Protein AF-A0A166X7X2-F1 (afdb_monomer_lite)

pLDDT: mean 85.4, std 6.98, range [57.19, 95.44]

Radius of gyration: 24.09 Å; chains: 1; bounding box: 45×16×71 Å

Organism: NCBI:txid1365250

Structure (mmCIF, N/CA/C/O backbone):
data_AF-A0A166X7X2-F1
#
_entry.id   AF-A0A166X7X2-F1
#
loop_
_atom_site.group_PDB
_atom_site.id
_atom_site.type_symbol
_atom_site.label_atom_id
_atom_site.label_alt_id
_atom_site.label_comp_id
_atom_site.label_asym_id
_atom_site.label_entity_id
_atom_site.label_seq_id
_atom_site.pdbx_PDB_ins_code
_atom_site.Cartn_x
_atom_site.Cartn_y
_atom_site.Cartn_z
_atom_site.occupancy
_atom_site.B_iso_or_equiv
_atom_site.auth_seq_id
_atom_site.auth_comp_id
_atom_site.auth_asym_id
_atom_site.auth_atom_id
_atom_site.pdbx_PDB_model_num
ATOM 1 N N . MET A 1 1 ? 7.405 -8.487 -1.118 1.00 59.72 1 MET A N 1
ATOM 2 C CA . MET A 1 1 ? 7.069 -8.530 0.327 1.00 59.72 1 MET A CA 1
ATOM 3 C C . MET A 1 1 ? 6.480 -7.216 0.848 1.00 59.72 1 MET A C 1
ATOM 5 O O . MET A 1 1 ? 5.489 -7.281 1.558 1.00 59.72 1 MET A O 1
ATOM 9 N N . TYR A 1 2 ? 6.989 -6.035 0.466 1.00 67.50 2 TYR A N 1
ATOM 10 C CA . TYR A 1 2 ? 6.474 -4.740 0.961 1.00 67.50 2 TYR A CA 1
ATOM 11 C C . TYR A 1 2 ? 5.023 -4.412 0.563 1.00 67.50 2 TYR A C 1
ATOM 13 O O . TYR A 1 2 ? 4.291 -3.828 1.357 1.00 67.50 2 TYR A O 1
ATOM 21 N N . SER A 1 3 ? 4.556 -4.871 -0.603 1.00 72.81 3 SER A N 1
ATOM 22 C CA . SER A 1 3 ? 3.156 -4.697 -1.027 1.00 72.81 3 SER A CA 1
ATOM 23 C C . SER A 1 3 ? 2.161 -5.386 -0.086 1.00 72.81 3 SER A C 1
ATOM 25 O O . SER A 1 3 ? 1.079 -4.865 0.159 1.00 72.81 3 SER A O 1
ATOM 27 N N . PHE A 1 4 ? 2.548 -6.524 0.499 1.00 82.44 4 PHE A N 1
ATOM 28 C CA . PHE A 1 4 ? 1.726 -7.229 1.484 1.00 82.44 4 PHE A CA 1
ATOM 29 C C . PHE A 1 4 ? 1.643 -6.458 2.808 1.00 82.44 4 PHE A C 1
ATOM 31 O O . PHE A 1 4 ? 0.575 -6.391 3.406 1.00 82.44 4 PHE A O 1
ATOM 38 N N . LEU A 1 5 ? 2.735 -5.808 3.232 1.00 84.56 5 LEU A N 1
ATOM 39 C CA . LEU A 1 5 ? 2.746 -4.963 4.433 1.00 84.56 5 LEU A CA 1
ATOM 40 C C . LEU A 1 5 ? 1.808 -3.759 4.301 1.00 84.56 5 LEU A C 1
ATOM 42 O O . LEU A 1 5 ? 1.118 -3.427 5.260 1.00 84.56 5 LEU A O 1
ATOM 46 N N . ILE A 1 6 ? 1.728 -3.144 3.115 1.00 85.88 6 ILE A N 1
ATOM 47 C CA . ILE A 1 6 ? 0.774 -2.056 2.846 1.00 85.88 6 ILE A CA 1
ATOM 48 C C . ILE A 1 6 ? -0.659 -2.549 3.060 1.00 85.88 6 ILE A C 1
ATOM 50 O O . ILE A 1 6 ? -1.424 -1.920 3.789 1.00 85.88 6 ILE A O 1
ATOM 54 N N . VAL A 1 7 ? -1.010 -3.699 2.474 1.00 86.56 7 VAL A N 1
ATOM 55 C CA . VAL A 1 7 ? -2.343 -4.299 2.641 1.00 86.56 7 VAL A CA 1
ATOM 56 C C . VAL A 1 7 ? -2.616 -4.591 4.115 1.00 86.56 7 VAL A C 1
ATOM 58 O O . VAL A 1 7 ? -3.687 -4.263 4.614 1.00 86.56 7 VAL A O 1
ATOM 61 N N . LEU A 1 8 ? -1.637 -5.134 4.839 1.00 90.69 8 LEU A N 1
ATOM 62 C CA . LEU A 1 8 ? -1.779 -5.473 6.252 1.00 90.69 8 LEU A CA 1
ATOM 63 C C . LEU A 1 8 ? -2.004 -4.224 7.119 1.00 90.69 8 LEU A C 1
ATOM 65 O O . LEU A 1 8 ? -2.904 -4.224 7.959 1.00 90.69 8 LEU A O 1
ATOM 69 N N . PHE A 1 9 ? -1.274 -3.131 6.877 1.00 89.06 9 PHE A N 1
ATOM 70 C CA . PHE A 1 9 ? -1.479 -1.859 7.579 1.00 89.06 9 PHE A CA 1
ATOM 71 C C . PHE A 1 9 ? -2.835 -1.221 7.277 1.00 89.06 9 PHE A C 1
ATOM 73 O O . PHE A 1 9 ? -3.501 -0.731 8.189 1.00 89.06 9 PHE A O 1
ATOM 80 N N . VAL A 1 10 ? -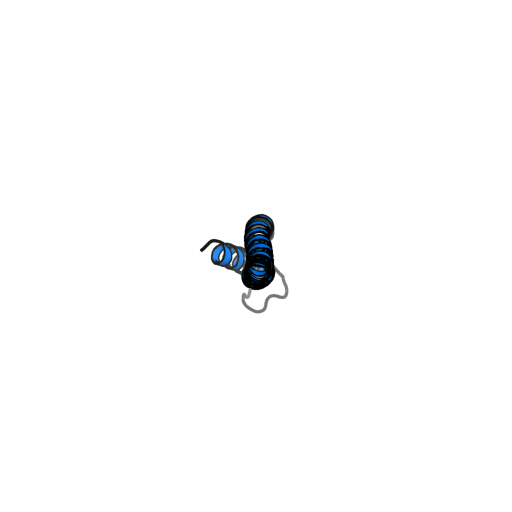3.284 -1.265 6.023 1.00 89.25 10 VAL A N 1
ATOM 81 C CA . VAL A 1 10 ? -4.585 -0.705 5.638 1.00 89.25 10 VAL A CA 1
ATOM 82 C C . VAL A 1 10 ? -5.729 -1.541 6.214 1.00 89.25 10 VAL A C 1
ATOM 84 O O . VAL A 1 10 ? -6.664 -0.985 6.788 1.00 89.25 10 VAL A O 1
ATOM 87 N N . VAL A 1 11 ? -5.654 -2.871 6.134 1.00 91.31 11 VAL A N 1
ATOM 88 C CA . VAL A 1 11 ? -6.686 -3.774 6.669 1.00 91.31 11 VAL A CA 1
ATOM 89 C C . VAL A 1 11 ? -6.766 -3.670 8.190 1.00 91.31 11 VAL A C 1
ATOM 91 O O . VAL A 1 11 ? -7.851 -3.495 8.737 1.00 91.31 11 VAL A O 1
ATOM 94 N N . THR A 1 12 ? -5.633 -3.702 8.893 1.00 91.81 12 THR A N 1
ATOM 95 C CA . THR A 1 12 ? -5.633 -3.557 10.359 1.00 91.81 12 THR A CA 1
ATOM 96 C C . THR A 1 12 ? -6.075 -2.159 10.793 1.00 91.81 12 THR A C 1
ATOM 98 O O . THR A 1 12 ? -6.879 -2.031 11.715 1.00 91.81 12 THR A O 1
ATOM 101 N N . GLY A 1 13 ? -5.633 -1.104 10.103 1.00 89.50 13 GLY A N 1
ATOM 102 C CA . GLY A 1 13 ? -6.042 0.270 10.388 1.00 89.50 13 GLY A CA 1
ATOM 103 C C . GLY A 1 13 ? -7.538 0.513 10.170 1.00 89.50 13 GLY A C 1
ATOM 104 O O . GLY A 1 13 ? -8.198 1.118 11.018 1.00 89.50 13 GLY A O 1
ATOM 105 N N . THR A 1 14 ? -8.100 -0.013 9.077 1.00 89.31 14 THR A N 1
ATOM 106 C CA . THR A 1 14 ? -9.544 0.061 8.791 1.00 89.31 14 THR A CA 1
ATOM 107 C C . THR A 1 14 ? -10.367 -0.781 9.760 1.00 89.31 14 THR A C 1
ATOM 109 O O . THR A 1 14 ? -11.416 -0.316 10.202 1.00 89.31 14 THR A O 1
ATOM 112 N N . LEU A 1 15 ? -9.876 -1.954 10.176 1.00 89.88 15 LEU A N 1
ATOM 113 C CA . LEU A 1 15 ? -10.482 -2.751 11.246 1.00 89.88 15 LEU A CA 1
ATOM 114 C C . LEU A 1 15 ? -10.539 -1.973 12.560 1.00 89.88 15 LEU A C 1
ATOM 116 O O . LEU A 1 15 ? -11.608 -1.873 13.154 1.00 89.88 15 LEU A O 1
ATOM 120 N N . PHE A 1 16 ? -9.439 -1.360 13.001 1.00 88.50 16 PHE A N 1
ATOM 121 C CA . PHE A 1 16 ? -9.444 -0.555 14.227 1.00 88.50 16 PHE A CA 1
ATOM 122 C C . PHE A 1 16 ? -10.395 0.644 14.142 1.00 88.50 16 PHE A C 1
ATOM 124 O O . PHE A 1 16 ? -11.100 0.940 15.106 1.00 88.50 16 PHE A O 1
ATOM 131 N N . LEU A 1 17 ? -10.465 1.311 12.988 1.00 87.94 17 LEU A N 1
ATOM 132 C CA . LEU A 1 17 ? -11.414 2.401 12.746 1.00 87.94 17 LEU A CA 1
ATOM 133 C C . LEU A 1 17 ? -12.871 1.933 12.754 1.00 87.94 17 LEU A C 1
ATOM 135 O O . LEU A 1 17 ? -13.719 2.600 13.349 1.00 87.94 17 LEU A O 1
ATOM 139 N N . TYR A 1 18 ? -13.157 0.796 12.118 1.00 88.69 18 TYR A N 1
ATOM 140 C CA . TYR A 1 18 ? -14.484 0.192 12.109 1.00 88.69 18 TYR A CA 1
ATOM 141 C C . TYR A 1 18 ? -14.900 -0.193 13.523 1.00 88.69 18 TYR A C 1
ATOM 143 O O . TYR A 1 18 ? -15.985 0.177 13.966 1.00 88.69 18 TYR A O 1
ATOM 151 N N . LEU A 1 19 ? -14.017 -0.866 14.259 1.00 87.81 19 LEU A N 1
ATOM 152 C CA . LEU A 1 19 ? -14.344 -1.367 15.582 1.00 87.81 19 LEU A CA 1
ATOM 153 C C . LEU A 1 19 ? -14.431 -0.260 16.650 1.00 87.81 19 LEU A C 1
ATOM 155 O O . LEU A 1 19 ? -15.068 -0.421 17.691 1.00 87.81 19 LEU A O 1
ATOM 159 N N . ALA A 1 20 ? -13.811 0.895 16.408 1.00 87.31 20 ALA A N 1
ATOM 160 C CA . ALA A 1 20 ? -13.964 2.077 17.254 1.00 87.31 20 ALA A CA 1
ATOM 161 C C . ALA A 1 20 ? -15.253 2.872 16.959 1.00 87.31 20 ALA A C 1
ATOM 163 O O . ALA A 1 20 ? -15.591 3.795 17.705 1.00 87.31 20 ALA A O 1
ATOM 164 N N . ASN A 1 21 ? -15.983 2.561 15.880 1.00 86.31 21 ASN A N 1
ATOM 165 C CA . ASN A 1 21 ? -17.227 3.250 15.546 1.00 86.31 21 ASN A CA 1
ATOM 166 C C . ASN A 1 21 ? -18.421 2.697 16.330 1.00 86.31 21 ASN A C 1
ATOM 168 O O . ASN A 1 21 ? -18.569 1.498 16.540 1.00 86.31 21 ASN A O 1
ATOM 172 N N . ARG A 1 22 ? -19.347 3.594 16.690 1.00 78.31 22 ARG A N 1
ATOM 173 C CA . ARG A 1 22 ? -20.575 3.256 17.432 1.00 78.31 22 ARG A CA 1
ATOM 174 C C . ARG A 1 22 ? -21.506 2.307 16.667 1.00 78.31 22 ARG A C 1
ATOM 176 O O . ARG A 1 22 ? -22.219 1.537 17.293 1.00 78.31 22 ARG A O 1
ATOM 183 N N . HIS A 1 23 ? -21.496 2.368 15.335 1.00 81.12 23 HIS A N 1
ATOM 184 C CA . HIS A 1 23 ? -22.346 1.551 14.459 1.00 81.12 23 HIS A CA 1
ATOM 185 C C . HIS A 1 23 ? -21.710 0.217 14.045 1.00 81.12 23 HIS A C 1
ATOM 187 O O . HIS A 1 23 ? -22.197 -0.429 13.116 1.00 81.12 23 HIS A O 1
ATOM 193 N N . GLN A 1 24 ? -20.611 -0.194 14.681 1.00 85.06 24 GLN A N 1
ATOM 194 C CA . GLN A 1 24 ? -20.051 -1.514 14.417 1.00 85.06 24 GLN A CA 1
ATOM 195 C C . GLN A 1 24 ? -21.042 -2.614 14.818 1.00 85.06 24 GLN A C 1
ATOM 197 O O . GLN A 1 24 ? -21.790 -2.469 15.782 1.00 85.06 24 GLN A O 1
ATOM 202 N N . ARG A 1 25 ? -21.023 -3.732 14.089 1.00 86.31 25 ARG A N 1
ATOM 203 C CA . ARG A 1 25 ? -21.874 -4.900 14.377 1.00 86.31 25 ARG A CA 1
ATOM 204 C C . ARG A 1 25 ? -21.135 -6.039 15.085 1.00 86.31 25 ARG A C 1
ATOM 206 O O . ARG A 1 25 ? -21.777 -6.978 15.531 1.00 86.31 25 ARG A O 1
ATOM 213 N N . LEU A 1 26 ? -19.803 -5.973 15.160 1.00 85.44 26 LEU A N 1
ATOM 214 C CA . LEU A 1 26 ? -18.951 -7.079 15.621 1.00 85.44 26 LEU A CA 1
ATOM 215 C C . LEU A 1 26 ? -18.775 -7.146 17.144 1.00 85.44 26 LEU A C 1
ATOM 217 O O . LEU A 1 26 ? -18.634 -8.237 17.686 1.00 85.44 26 LEU A O 1
ATOM 221 N N . LEU A 1 27 ? -18.764 -6.006 17.839 1.00 85.06 27 LEU A N 1
ATOM 222 C CA . LEU A 1 27 ? -18.574 -5.953 19.291 1.00 85.06 27 LEU A CA 1
ATOM 223 C C . LEU A 1 27 ? -19.748 -5.240 19.962 1.00 85.06 27 LEU A C 1
ATOM 225 O O . LEU A 1 27 ? -20.242 -4.229 19.465 1.00 85.06 27 LEU A O 1
ATOM 229 N N . ASN A 1 28 ? -20.116 -5.712 21.156 1.00 78.88 28 ASN A N 1
ATOM 230 C CA . ASN A 1 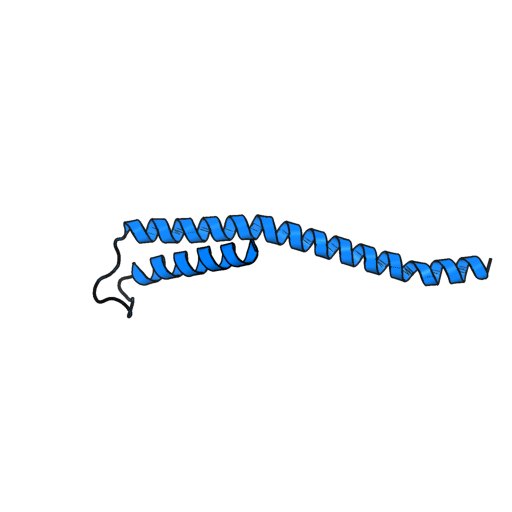28 ? -21.174 -5.112 21.977 1.00 78.88 28 ASN A CA 1
ATOM 231 C C . ASN A 1 28 ? -20.817 -3.713 22.509 1.00 78.88 28 ASN A C 1
ATOM 233 O O . ASN A 1 28 ? -21.708 -2.932 22.838 1.00 78.88 28 ASN A O 1
ATOM 237 N N . LYS A 1 29 ? -19.522 -3.382 22.615 1.00 83.31 29 LYS A N 1
ATOM 238 C CA . LYS A 1 29 ? -19.038 -2.051 23.009 1.00 83.31 29 LYS A CA 1
ATOM 239 C C . LYS A 1 29 ? -17.986 -1.543 22.014 1.00 83.31 29 LYS A C 1
ATOM 241 O O . LYS A 1 29 ? -17.121 -2.324 21.617 1.00 83.31 29 LYS A O 1
ATOM 246 N N . PRO A 1 30 ? -18.040 -0.254 21.620 1.00 84.50 30 PRO A N 1
ATOM 247 C CA . PRO A 1 30 ? -17.019 0.373 20.784 1.00 84.50 30 PRO A CA 1
ATOM 248 C C . PRO A 1 30 ? -15.642 0.301 21.433 1.00 84.50 30 PRO A C 1
ATOM 250 O O . PRO A 1 30 ? -15.500 0.472 22.646 1.00 84.50 30 PRO A O 1
ATOM 253 N N . LEU A 1 31 ? -14.627 0.062 20.604 1.00 83.38 31 LEU A N 1
ATOM 254 C CA . LEU A 1 31 ? -13.234 0.165 21.016 1.00 83.38 31 LEU A CA 1
ATOM 255 C C . LEU A 1 31 ? -12.891 1.609 21.406 1.00 83.38 31 LEU A C 1
ATOM 257 O O . LEU A 1 31 ? -13.492 2.571 20.924 1.00 83.38 31 LEU A O 1
ATOM 261 N N . ASN A 1 32 ? -11.913 1.752 22.305 1.00 85.69 32 ASN A N 1
ATOM 262 C CA . ASN A 1 32 ? -11.501 3.046 22.843 1.00 85.69 32 ASN A CA 1
ATOM 263 C C . ASN A 1 32 ? -11.131 4.025 21.710 1.00 85.69 32 ASN A C 1
ATOM 265 O O . ASN A 1 32 ? -10.425 3.660 20.770 1.00 85.69 32 ASN A O 1
ATOM 269 N N . GLN A 1 33 ? -11.543 5.290 21.826 1.00 83.19 33 GLN A N 1
ATOM 270 C CA . GLN A 1 33 ? -11.247 6.338 20.845 1.00 83.19 33 GLN A CA 1
ATOM 271 C C . GLN A 1 33 ? -9.741 6.535 20.607 1.00 83.19 33 GLN A C 1
ATOM 273 O O . GLN A 1 33 ? -9.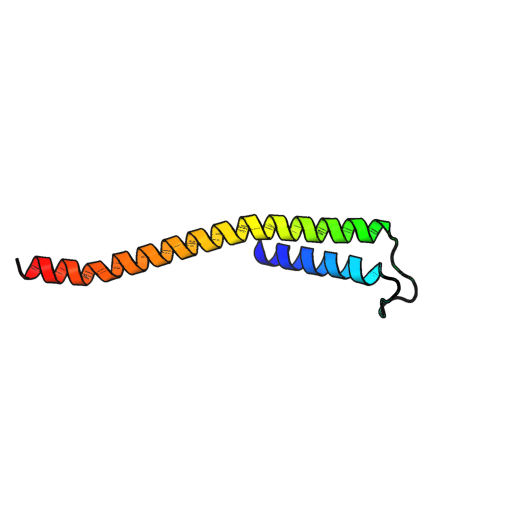341 6.936 19.515 1.00 83.19 33 GLN A O 1
ATOM 278 N N . ASN A 1 34 ? -8.884 6.193 21.574 1.00 84.94 34 ASN A N 1
ATOM 279 C CA . ASN A 1 34 ? -7.432 6.199 21.366 1.00 84.94 34 ASN A CA 1
ATOM 280 C C . ASN A 1 34 ? -6.990 5.209 20.273 1.00 84.94 34 ASN A C 1
ATOM 282 O O . ASN A 1 34 ? -6.105 5.528 19.482 1.00 84.94 34 ASN A O 1
ATOM 286 N N . LEU A 1 35 ? -7.650 4.055 20.147 1.00 86.12 35 LEU A N 1
ATOM 287 C CA . LEU A 1 35 ? -7.354 3.065 19.104 1.00 86.12 35 LEU A CA 1
ATOM 288 C C . LEU A 1 35 ? -7.850 3.510 17.726 1.00 86.12 35 LEU A C 1
ATOM 290 O O . LEU A 1 35 ? -7.282 3.109 16.714 1.00 86.12 35 LEU A O 1
ATOM 294 N N . LYS A 1 36 ? -8.816 4.435 17.671 1.00 84.38 36 LYS A N 1
ATOM 295 C CA . LYS A 1 36 ? -9.186 5.125 16.429 1.00 84.38 36 LYS A CA 1
ATOM 296 C C . LYS A 1 36 ? -8.019 5.948 15.875 1.00 84.38 36 LYS A C 1
ATOM 298 O O . LYS A 1 36 ? -7.780 5.932 14.671 1.00 84.38 36 LYS A O 1
ATOM 303 N N . LYS A 1 37 ? -7.266 6.632 16.750 1.00 87.00 37 LYS A N 1
ATOM 304 C CA . LYS A 1 37 ? -6.057 7.386 16.365 1.00 87.00 37 LYS A CA 1
ATOM 305 C C . LYS A 1 37 ? -4.949 6.451 15.880 1.00 87.00 37 LYS A C 1
ATOM 307 O O . LYS A 1 37 ? -4.308 6.750 14.879 1.00 87.00 37 LYS A O 1
ATOM 312 N N . VAL A 1 38 ? -4.777 5.301 16.537 1.00 89.81 38 VAL A N 1
ATOM 313 C CA . VAL A 1 38 ? -3.833 4.258 16.098 1.00 89.81 38 VAL A CA 1
ATOM 314 C C . VAL A 1 38 ? -4.219 3.716 14.718 1.00 89.81 38 VAL A C 1
ATOM 316 O O . VAL A 1 38 ? -3.369 3.647 13.837 1.00 89.81 38 VAL A O 1
ATOM 319 N N . GLY A 1 39 ? -5.502 3.411 14.491 1.00 87.56 39 GLY A N 1
ATOM 320 C CA . GLY A 1 39 ? -6.003 2.958 13.191 1.00 87.56 39 GLY A CA 1
ATOM 321 C C . GLY A 1 39 ? -5.769 3.975 12.070 1.00 87.56 39 GLY A C 1
ATOM 322 O O . GLY A 1 39 ? -5.295 3.608 10.998 1.00 87.56 39 GLY A O 1
ATOM 323 N N . LEU A 1 40 ? -6.012 5.263 12.337 1.00 88.19 40 LEU A N 1
ATOM 324 C CA . LEU A 1 40 ? -5.678 6.349 11.406 1.00 88.19 40 LEU A CA 1
ATOM 325 C C . LEU A 1 40 ? -4.172 6.427 11.120 1.00 88.19 40 LEU A C 1
ATOM 327 O O . LEU A 1 40 ? -3.784 6.571 9.963 1.00 88.19 40 LEU A O 1
ATOM 331 N N . GLY A 1 41 ? -3.330 6.286 12.146 1.00 90.00 41 GLY A N 1
ATOM 332 C CA . GLY A 1 41 ? -1.875 6.247 11.986 1.00 90.00 41 GLY A CA 1
ATOM 333 C C . GLY A 1 41 ? -1.409 5.087 11.102 1.00 90.00 41 GLY A C 1
ATOM 334 O O . GLY A 1 41 ? -0.585 5.288 10.213 1.00 90.00 41 GLY A O 1
ATOM 335 N N . LEU A 1 42 ? -1.984 3.895 11.280 1.00 89.75 42 LEU A N 1
ATOM 336 C CA . LEU A 1 42 ? -1.681 2.720 10.455 1.00 89.75 42 LEU A CA 1
ATOM 337 C C . LEU A 1 42 ? -2.078 2.924 8.989 1.00 89.75 42 LEU A C 1
ATOM 339 O O . LEU A 1 42 ? -1.293 2.606 8.097 1.00 89.75 42 LEU A O 1
ATOM 343 N N . ILE A 1 43 ? -3.251 3.510 8.727 1.00 89.94 43 ILE A N 1
ATOM 344 C CA . ILE A 1 43 ? -3.662 3.849 7.356 1.00 89.94 43 ILE A CA 1
ATOM 345 C C . ILE A 1 43 ? -2.695 4.864 6.744 1.00 89.94 43 ILE A C 1
ATOM 347 O O . ILE A 1 43 ? -2.259 4.678 5.612 1.00 89.94 43 ILE A O 1
ATOM 351 N N . PHE A 1 44 ? -2.318 5.906 7.487 1.00 90.81 44 PHE A N 1
ATOM 352 C CA . PHE A 1 44 ? -1.394 6.930 7.001 1.00 90.81 44 PHE A CA 1
ATOM 353 C C . PHE A 1 44 ? -0.017 6.347 6.647 1.00 90.81 44 PHE A C 1
ATOM 355 O O . PHE A 1 44 ? 0.512 6.616 5.569 1.00 90.81 44 PHE A O 1
ATOM 362 N N . LEU A 1 45 ? 0.527 5.469 7.495 1.00 88.50 45 LEU A N 1
ATOM 363 C CA . LEU A 1 45 ? 1.765 4.734 7.216 1.00 88.50 45 LEU A CA 1
ATOM 364 C C . LEU A 1 45 ? 1.632 3.798 6.006 1.00 88.50 45 LEU A C 1
ATOM 366 O O . LEU A 1 45 ? 2.576 3.664 5.224 1.00 88.50 45 LEU A O 1
ATOM 370 N N . GLY A 1 46 ? 0.468 3.171 5.830 1.00 87.62 46 GLY A N 1
ATOM 371 C CA . GLY A 1 46 ? 0.149 2.376 4.646 1.00 87.62 46 GLY A CA 1
ATOM 372 C C . GLY A 1 46 ? 0.176 3.213 3.365 1.00 87.62 46 GLY A C 1
ATOM 373 O O . GLY A 1 46 ? 0.807 2.809 2.392 1.00 87.62 46 GLY A O 1
ATOM 374 N N . VAL A 1 47 ? -0.437 4.402 3.380 1.00 85.69 47 VAL A N 1
ATOM 375 C CA . VAL A 1 47 ? -0.472 5.335 2.239 1.00 85.69 47 VAL A CA 1
ATOM 376 C C . VAL A 1 47 ? 0.921 5.859 1.895 1.00 85.69 47 VAL A C 1
ATOM 378 O O . VAL A 1 47 ? 1.293 5.859 0.724 1.00 85.69 47 VAL A O 1
ATOM 381 N N . ILE A 1 48 ? 1.717 6.255 2.892 1.00 86.81 48 ILE A N 1
ATOM 382 C CA . ILE A 1 48 ? 3.097 6.707 2.663 1.00 86.81 48 ILE A CA 1
ATOM 383 C C . ILE A 1 48 ? 3.917 5.596 2.004 1.00 86.81 48 ILE A C 1
ATOM 385 O O . ILE A 1 48 ? 4.542 5.822 0.970 1.00 86.81 48 ILE A O 1
ATOM 389 N N . ASN A 1 49 ? 3.878 4.379 2.555 1.00 84.12 49 ASN A N 1
ATOM 390 C CA . ASN A 1 49 ? 4.579 3.246 1.953 1.00 84.12 49 ASN A CA 1
ATOM 391 C C . ASN A 1 49 ? 4.074 2.960 0.535 1.00 84.12 49 ASN A C 1
ATOM 393 O O . ASN A 1 49 ? 4.878 2.719 -0.364 1.00 84.12 49 ASN A O 1
ATOM 397 N N . ALA A 1 50 ? 2.761 3.029 0.306 1.00 80.56 50 ALA A N 1
ATOM 398 C CA . ALA A 1 50 ? 2.195 2.853 -1.025 1.00 80.56 50 ALA A CA 1
ATOM 399 C C . ALA A 1 50 ? 2.778 3.860 -2.019 1.00 80.56 50 ALA A C 1
ATOM 401 O O . ALA A 1 50 ? 3.223 3.440 -3.081 1.00 80.56 50 ALA A O 1
ATOM 402 N N . LEU A 1 51 ? 2.866 5.143 -1.661 1.00 80.56 51 LEU A N 1
ATOM 403 C CA . LEU A 1 51 ? 3.432 6.182 -2.526 1.00 80.56 51 LEU A CA 1
ATOM 404 C C . LEU A 1 51 ? 4.886 5.895 -2.919 1.00 80.56 51 LEU A C 1
ATOM 406 O O . LEU A 1 51 ? 5.223 6.026 -4.096 1.00 80.56 51 LEU A O 1
ATOM 410 N N . PHE A 1 52 ? 5.724 5.454 -1.976 1.00 78.75 52 PHE A N 1
ATOM 411 C CA . PHE A 1 52 ? 7.134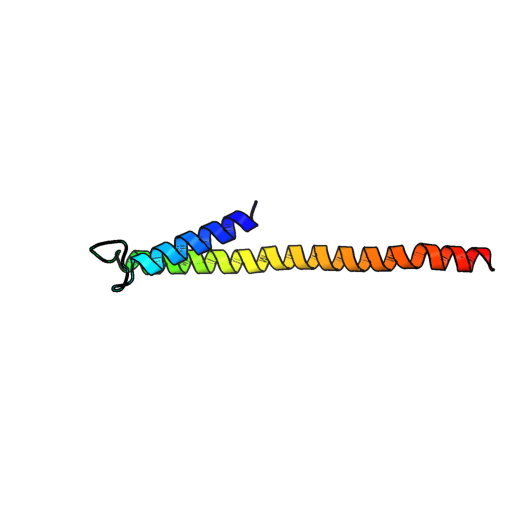 5.137 -2.241 1.00 78.75 52 PHE A CA 1
ATOM 412 C C . PHE A 1 52 ? 7.323 3.876 -3.096 1.00 78.75 52 PHE A C 1
ATOM 414 O O . PHE A 1 52 ? 8.149 3.850 -4.007 1.00 78.75 52 PHE A O 1
ATOM 421 N N . TYR A 1 53 ? 6.560 2.813 -2.837 1.00 77.62 53 TYR A N 1
ATOM 422 C CA . TYR A 1 53 ? 6.742 1.551 -3.563 1.00 77.62 53 TYR A CA 1
ATOM 423 C C . TYR A 1 53 ? 6.019 1.520 -4.915 1.00 77.62 53 TYR A C 1
ATOM 425 O O . TYR A 1 53 ? 6.500 0.869 -5.851 1.00 77.62 53 TYR A O 1
ATOM 433 N N . PHE A 1 54 ? 4.900 2.238 -5.063 1.00 73.12 54 PHE A N 1
ATOM 434 C CA . PHE A 1 54 ? 4.249 2.382 -6.367 1.00 73.12 54 PHE A CA 1
ATOM 435 C C . PHE A 1 54 ? 5.091 3.209 -7.334 1.00 73.12 54 PHE A C 1
ATOM 437 O O . PHE A 1 54 ? 5.143 2.857 -8.507 1.00 73.12 54 PHE A O 1
ATOM 444 N N . THR A 1 55 ? 5.791 4.251 -6.871 1.00 77.00 55 THR A N 1
ATOM 445 C CA . THR A 1 55 ? 6.691 5.031 -7.740 1.00 77.00 55 THR A CA 1
ATOM 446 C C . THR A 1 55 ? 7.854 4.191 -8.253 1.00 77.00 55 THR A C 1
ATOM 448 O O . THR A 1 55 ? 8.149 4.242 -9.445 1.00 77.00 55 THR A O 1
ATOM 451 N N . LEU A 1 56 ? 8.460 3.351 -7.407 1.00 77.31 56 LEU A N 1
ATOM 452 C CA . LEU A 1 56 ? 9.495 2.411 -7.848 1.00 77.31 56 LEU A CA 1
ATOM 453 C C . LEU A 1 56 ? 8.956 1.437 -8.908 1.00 77.31 56 LEU A C 1
ATOM 455 O O . LEU A 1 56 ? 9.572 1.242 -9.953 1.00 77.31 56 LEU A O 1
ATOM 459 N N . SER A 1 57 ? 7.779 0.858 -8.657 1.00 80.44 57 SER A N 1
ATOM 460 C CA . SER A 1 57 ? 7.139 -0.087 -9.579 1.00 80.44 57 SER A CA 1
ATOM 461 C C . SER A 1 57 ? 6.778 0.575 -10.914 1.00 80.44 57 SER A C 1
ATOM 463 O O . SER A 1 57 ? 7.006 -0.006 -11.972 1.00 80.44 57 SER A O 1
ATOM 465 N N . ALA A 1 58 ? 6.282 1.815 -10.878 1.00 81.06 58 ALA A N 1
ATOM 466 C CA . ALA A 1 58 ? 6.012 2.619 -12.065 1.00 81.06 58 ALA A CA 1
ATOM 467 C C . ALA A 1 58 ? 7.299 2.958 -12.836 1.00 81.06 58 ALA A C 1
ATOM 469 O O . ALA A 1 58 ? 7.303 2.899 -14.063 1.00 81.06 58 ALA A O 1
ATOM 470 N N . GLY A 1 59 ? 8.400 3.248 -12.137 1.00 82.75 59 GLY A N 1
ATOM 471 C CA . GLY A 1 59 ? 9.713 3.462 -12.747 1.00 82.75 59 GLY A CA 1
ATOM 472 C C . GLY A 1 59 ? 10.236 2.216 -13.464 1.00 82.75 59 GLY A C 1
ATOM 473 O O . GLY A 1 59 ? 10.667 2.301 -14.612 1.00 82.75 59 GLY A O 1
ATOM 474 N N . ILE A 1 60 ? 10.123 1.045 -12.829 1.00 85.44 60 ILE A N 1
ATOM 475 C CA . ILE A 1 60 ? 10.477 -0.247 -13.440 1.00 85.44 60 ILE A CA 1
ATOM 476 C C . ILE A 1 60 ? 9.608 -0.513 -14.676 1.00 85.44 60 ILE A C 1
ATOM 478 O O . ILE A 1 60 ? 10.123 -0.925 -15.714 1.00 85.44 60 ILE A O 1
ATOM 482 N N . PHE A 1 61 ? 8.304 -0.244 -14.596 1.00 88.75 61 PHE A N 1
ATOM 483 C CA . PHE A 1 61 ? 7.393 -0.398 -15.729 1.00 88.75 61 PHE A CA 1
ATOM 484 C C . PHE A 1 61 ? 7.769 0.515 -16.905 1.00 88.75 61 PHE A C 1
ATOM 486 O O . PHE A 1 61 ? 7.854 0.054 -18.042 1.00 88.75 61 PHE A O 1
ATOM 493 N N . LEU A 1 62 ? 8.058 1.792 -16.636 1.00 88.25 62 LEU A N 1
ATOM 494 C CA . LEU A 1 62 ? 8.516 2.746 -17.649 1.00 88.25 62 LEU A CA 1
ATOM 495 C C . LEU A 1 62 ? 9.820 2.290 -18.309 1.00 88.25 62 LEU A C 1
ATOM 497 O O . LEU A 1 62 ? 9.931 2.318 -19.533 1.00 88.25 62 LEU A O 1
ATOM 501 N N . PHE A 1 63 ? 10.782 1.829 -17.508 1.00 92.31 63 PHE A N 1
ATOM 502 C CA . PHE A 1 63 ? 12.039 1.283 -18.012 1.00 92.31 63 PHE A CA 1
ATOM 503 C C . PHE A 1 63 ? 11.805 0.089 -18.945 1.00 92.31 63 PHE A C 1
ATOM 505 O O . PHE A 1 63 ? 12.355 0.050 -20.045 1.00 92.31 63 PHE A O 1
ATOM 512 N N . LEU A 1 64 ? 10.945 -0.852 -18.547 1.00 93.81 64 LEU A N 1
ATOM 513 C CA . LEU A 1 64 ? 10.593 -2.005 -19.376 1.00 93.81 64 LEU A CA 1
ATOM 514 C C . LEU A 1 64 ? 9.905 -1.587 -20.680 1.00 93.81 64 LEU A C 1
ATOM 516 O O . LEU A 1 64 ? 10.238 -2.134 -21.728 1.00 93.81 64 LEU A O 1
ATOM 520 N N . MET A 1 65 ? 9.010 -0.595 -20.655 1.00 93.12 65 MET A N 1
ATOM 521 C CA . MET A 1 65 ? 8.399 -0.086 -21.887 1.00 93.12 65 MET A CA 1
ATOM 522 C C . MET A 1 65 ? 9.435 0.509 -22.843 1.00 93.12 65 MET A C 1
ATOM 524 O O . MET A 1 65 ? 9.417 0.201 -24.033 1.00 93.12 65 MET A O 1
ATOM 528 N N . ILE A 1 66 ? 10.352 1.336 -22.332 1.00 92.69 66 ILE A N 1
ATOM 529 C CA . ILE A 1 66 ? 11.425 1.928 -23.143 1.00 92.69 66 ILE A CA 1
ATOM 530 C C . ILE A 1 66 ? 12.305 0.823 -23.736 1.00 92.69 66 ILE A C 1
ATOM 532 O O . ILE A 1 66 ? 12.634 0.870 -24.920 1.00 92.69 66 ILE A O 1
ATOM 536 N N . LEU A 1 67 ? 12.636 -0.201 -22.944 1.00 95.25 67 LEU A N 1
ATOM 537 C CA . LEU A 1 67 ? 13.408 -1.349 -23.407 1.00 95.25 67 LEU A CA 1
ATOM 538 C C . LEU A 1 67 ? 12.682 -2.104 -24.529 1.00 95.25 67 LEU A C 1
ATOM 540 O O . LEU A 1 67 ? 13.294 -2.402 -25.549 1.00 95.25 67 LEU A O 1
ATOM 544 N N . MET A 1 68 ? 11.383 -2.379 -24.385 1.00 95.44 68 MET A N 1
ATOM 545 C CA . MET A 1 68 ? 10.593 -3.049 -25.427 1.00 95.44 68 MET A CA 1
ATOM 546 C C . MET A 1 68 ? 10.575 -2.248 -26.732 1.00 95.44 68 MET A C 1
ATOM 548 O O . MET A 1 68 ? 10.763 -2.819 -27.806 1.00 95.44 68 MET A O 1
ATOM 552 N N . VAL A 1 69 ? 10.407 -0.928 -26.642 1.00 93.44 69 VAL A N 1
ATOM 553 C CA . VAL A 1 69 ? 10.463 -0.028 -27.801 1.00 93.44 69 VAL A CA 1
ATOM 554 C C . VAL A 1 69 ? 11.850 -0.058 -28.448 1.00 93.44 69 VAL A C 1
ATOM 556 O O . VAL A 1 69 ? 11.954 -0.197 -29.663 1.00 93.44 69 VAL A O 1
ATOM 559 N N . ALA A 1 70 ? 12.923 0.001 -27.659 1.00 91.75 70 ALA A N 1
ATOM 560 C CA . ALA A 1 70 ? 14.288 -0.078 -28.174 1.00 91.75 70 ALA A CA 1
ATOM 561 C C . ALA A 1 70 ? 14.559 -1.412 -28.892 1.00 91.75 70 ALA A C 1
ATOM 563 O O . ALA A 1 70 ? 15.112 -1.423 -29.991 1.00 91.75 70 ALA A O 1
ATOM 564 N N . LEU A 1 71 ? 14.113 -2.532 -28.312 1.00 94.31 71 LEU A N 1
ATOM 565 C CA .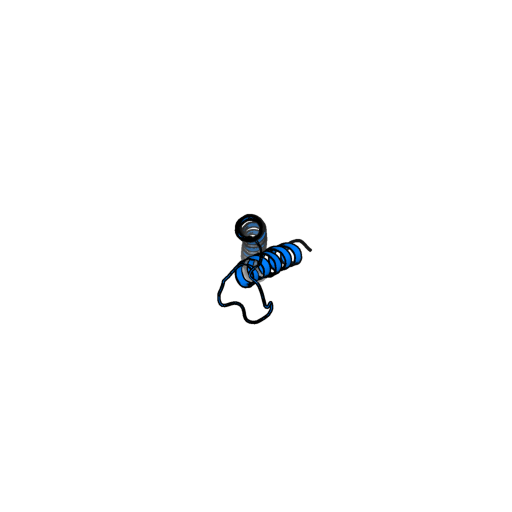 LEU A 1 71 ? 14.241 -3.860 -28.915 1.00 94.31 71 LEU A CA 1
ATOM 566 C C . LEU A 1 71 ? 13.451 -3.981 -30.225 1.00 94.31 71 LEU A C 1
ATOM 568 O O . LEU A 1 71 ? 13.912 -4.644 -31.151 1.00 94.31 71 LEU A O 1
ATOM 572 N N . PHE A 1 72 ? 12.302 -3.311 -30.345 1.00 92.69 72 PHE A N 1
ATOM 573 C CA . PHE A 1 72 ? 11.525 -3.273 -31.587 1.00 92.69 72 PHE A CA 1
ATOM 574 C C . PHE A 1 72 ? 12.284 -2.604 -32.745 1.00 92.69 72 PHE A C 1
ATOM 576 O O . PHE A 1 72 ? 12.132 -3.003 -33.900 1.00 92.69 72 PHE A O 1
ATOM 583 N N . PHE A 1 73 ? 13.147 -1.627 -32.458 1.00 91.56 73 PHE A N 1
ATOM 584 C CA . PHE A 1 73 ? 13.958 -0.972 -33.486 1.00 91.56 73 PHE A CA 1
ATOM 585 C C . PHE A 1 73 ? 15.154 -1.807 -33.960 1.00 91.56 73 PHE A C 1
ATOM 587 O O . PHE A 1 73 ? 15.685 -1.532 -35.033 1.00 91.56 73 PHE A O 1
ATOM 594 N N . ILE A 1 74 ? 15.559 -2.852 -33.231 1.00 89.81 74 ILE A N 1
ATOM 595 C CA . ILE A 1 74 ? 16.671 -3.734 -33.624 1.00 89.81 74 ILE A CA 1
ATOM 596 C C . ILE A 1 74 ? 16.443 -4.397 -34.995 1.00 89.81 74 ILE A C 1
ATOM 598 O O . ILE A 1 74 ? 17.305 -4.245 -35.863 1.00 89.81 74 ILE A O 1
ATOM 602 N N . PRO A 1 75 ? 15.321 -5.098 -35.263 1.00 86.56 75 PRO A N 1
ATOM 603 C CA . PRO A 1 75 ? 15.088 -5.697 -36.578 1.00 86.56 75 PRO A CA 1
ATOM 604 C C . PRO A 1 75 ? 15.002 -4.652 -37.701 1.00 86.56 75 PRO A C 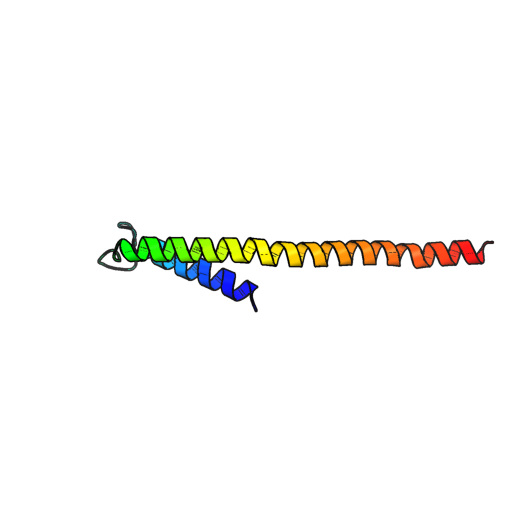1
ATOM 606 O O . PRO A 1 75 ? 15.477 -4.912 -38.805 1.00 86.56 75 PRO A O 1
ATOM 609 N N . LEU A 1 76 ? 14.464 -3.458 -37.425 1.00 86.81 76 LEU A N 1
ATOM 610 C CA . LEU A 1 76 ? 14.435 -2.339 -38.377 1.00 86.81 76 LEU A CA 1
ATOM 611 C C . LEU A 1 76 ? 15.847 -1.845 -38.711 1.00 86.81 76 LEU A C 1
ATOM 613 O O . LEU A 1 76 ? 16.176 -1.676 -39.884 1.00 86.81 76 LEU A O 1
ATOM 617 N N . ALA A 1 77 ? 16.694 -1.665 -37.697 1.00 87.38 77 ALA A N 1
ATOM 618 C CA . ALA A 1 77 ? 18.081 -1.258 -37.873 1.00 87.38 77 ALA A CA 1
ATOM 619 C C . ALA A 1 77 ? 18.869 -2.292 -38.688 1.00 87.38 77 ALA A C 1
ATOM 621 O O . ALA A 1 77 ? 19.560 -1.919 -39.631 1.00 87.38 77 ALA A O 1
ATOM 622 N N . ILE A 1 78 ? 18.709 -3.588 -38.395 1.00 91.50 78 ILE A N 1
ATOM 623 C CA . ILE A 1 78 ? 19.347 -4.679 -39.151 1.00 91.50 78 ILE A CA 1
ATOM 624 C C . ILE A 1 78 ? 18.889 -4.679 -40.616 1.00 91.50 78 ILE A C 1
ATOM 626 O O . ILE A 1 78 ? 19.706 -4.847 -41.522 1.00 91.50 78 ILE A O 1
ATOM 630 N N . LEU A 1 79 ? 17.593 -4.476 -40.868 1.00 87.62 79 LEU A N 1
ATOM 631 C CA . LEU A 1 79 ? 17.043 -4.446 -42.222 1.00 87.62 79 LEU A CA 1
ATOM 632 C C . LEU A 1 79 ? 17.565 -3.250 -43.031 1.00 87.62 79 LEU A C 1
ATOM 634 O O . LEU A 1 79 ? 17.854 -3.403 -44.216 1.00 87.62 79 LEU A O 1
ATOM 638 N N . LEU A 1 80 ? 17.725 -2.087 -42.395 1.00 86.94 80 LEU A N 1
ATOM 639 C CA . LEU A 1 80 ? 18.330 -0.905 -43.013 1.00 86.94 80 LEU A CA 1
ATOM 640 C C . LEU A 1 80 ? 19.825 -1.106 -43.287 1.00 86.94 80 LEU A C 1
ATOM 642 O O . LEU A 1 80 ? 20.282 -0.785 -44.380 1.00 86.94 80 LEU A O 1
ATOM 646 N N . LEU A 1 81 ? 20.566 -1.694 -42.344 1.00 87.88 81 LEU A N 1
ATOM 647 C CA . LEU A 1 81 ? 22.006 -1.934 -42.484 1.00 87.88 81 LEU A CA 1
ATOM 648 C C . LEU A 1 81 ? 22.329 -2.943 -43.593 1.00 87.88 81 LEU A C 1
ATOM 650 O O . LEU A 1 81 ? 23.337 -2.803 -44.266 1.00 87.88 81 LEU A O 1
ATOM 654 N N . LYS A 1 82 ? 21.465 -3.944 -43.805 1.00 77.94 82 LYS A N 1
ATOM 655 C CA . LYS A 1 82 ? 21.601 -4.927 -44.895 1.00 77.94 82 LYS A CA 1
ATOM 656 C C . LYS A 1 82 ? 21.280 -4.342 -46.279 1.00 77.94 82 LYS A C 1
ATOM 658 O O . LYS A 1 82 ? 21.641 -4.941 -47.289 1.00 77.94 82 LYS A O 1
ATOM 663 N N . ARG A 1 83 ? 20.516 -3.247 -46.335 1.00 67.81 83 ARG A N 1
ATOM 664 C CA . ARG A 1 83 ? 20.064 -2.618 -47.587 1.00 67.81 83 ARG A CA 1
ATOM 665 C C . ARG A 1 83 ? 20.998 -1.497 -48.060 1.00 67.81 83 ARG A C 1
ATOM 667 O O . ARG A 1 83 ? 20.869 -1.088 -49.212 1.00 67.81 83 ARG A O 1
ATOM 674 N N . SER A 1 84 ? 21.877 -1.008 -47.184 1.00 57.19 84 SER A N 1
ATOM 675 C CA . SER A 1 84 ? 22.979 -0.094 -47.511 1.00 57.19 84 SER A CA 1
ATOM 676 C C . SER A 1 84 ? 24.234 -0.857 -47.911 1.00 57.19 84 SER A C 1
ATOM 678 O O . SER A 1 84 ? 25.072 -0.204 -48.568 1.00 57.19 84 SER A O 1
#

Foldseek 3Di:
DLLVLLVVLLVVLVVLLLQQDPPRPPDPDRDDVVSPVVSVVSNVVSVVSCVVVVVVVVVVVVVVVVVVVVVVCVVVVVVVVVVD

Sequence (84 aa):
MYSFLIVLFVVTGTLFLYLANRHQRLLNKPLNQNLKKVGLGLIFLGVINALFYFTLSAGIFLFLMILMVALFFIPLAILLLKRS

Secondary structure (DSSP, 8-state):
-HHHHHHHHHHHHHHHHHHTSTT-SS-SSPPPHHHHHHHHHHHHHHHHHHHHHHHHHHHHHHHHHHHHHHHHHHHHHHHHHHH-